Protein AF-A0A967GTP3-F1 (afdb_monomer_lite)

Radius of gyration: 17.24 Å; chains: 1; bounding box: 35×33×40 Å

Structure (mmCIF, N/CA/C/O backbone):
data_AF-A0A967GTP3-F1
#
_entry.id   AF-A0A967GTP3-F1
#
loop_
_atom_site.group_PDB
_atom_site.id
_atom_site.type_symbol
_atom_site.label_atom_id
_atom_site.label_alt_id
_atom_site.label_comp_id
_atom_site.label_asym_id
_atom_site.label_entity_id
_atom_site.label_seq_id
_atom_site.pdbx_PDB_ins_code
_atom_site.Cartn_x
_atom_site.Cartn_y
_atom_site.Cartn_z
_atom_site.occupancy
_atom_site.B_iso_or_equiv
_atom_site.auth_seq_id
_atom_site.auth_comp_id
_atom_site.auth_asym_id
_atom_site.auth_atom_id
_atom_site.pdbx_PDB_model_num
ATOM 1 N N . MET A 1 1 ? -2.632 1.147 -16.410 1.00 68.31 1 MET A N 1
ATOM 2 C CA . MET A 1 1 ? -2.180 0.275 -15.309 1.00 68.31 1 MET A CA 1
ATOM 3 C C . MET A 1 1 ? -2.310 -1.198 -15.700 1.00 68.31 1 MET A C 1
ATOM 5 O O . MET A 1 1 ? -1.281 -1.776 -15.991 1.00 68.31 1 MET A O 1
ATOM 9 N N . PHE A 1 2 ? -3.515 -1.773 -15.860 1.00 82.19 2 PHE A N 1
ATOM 10 C CA . PHE A 1 2 ? -3.682 -3.209 -16.185 1.00 82.19 2 PHE A CA 1
ATOM 11 C C . PHE A 1 2 ? -2.931 -3.694 -17.443 1.00 82.19 2 PHE A C 1
ATOM 13 O O . PHE A 1 2 ? -2.134 -4.624 -17.365 1.00 82.19 2 PHE A O 1
ATOM 20 N N . TRP A 1 3 ? -3.131 -3.042 -18.595 1.00 86.25 3 TRP A N 1
ATOM 21 C CA . TRP A 1 3 ? -2.474 -3.441 -19.852 1.00 86.25 3 TRP A CA 1
ATOM 22 C C . TRP A 1 3 ? -0.945 -3.387 -19.795 1.00 86.25 3 TRP A C 1
ATOM 24 O O . TRP A 1 3 ? -0.279 -4.242 -20.37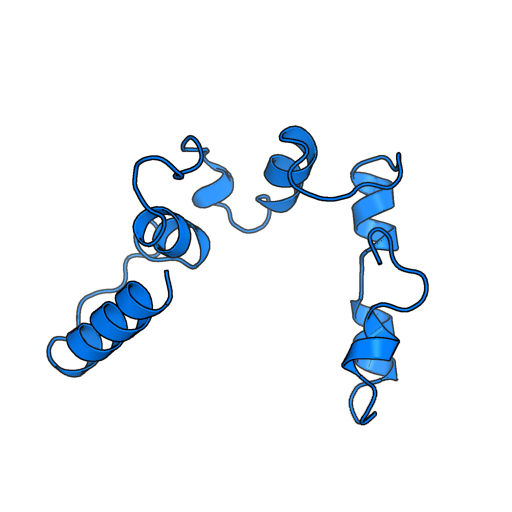6 1.00 86.25 3 TRP A O 1
ATOM 34 N N . GLU A 1 4 ? -0.388 -2.424 -19.060 1.00 84.12 4 GLU A N 1
ATOM 35 C CA . GLU A 1 4 ? 1.061 -2.302 -18.868 1.00 84.12 4 GLU A CA 1
ATOM 36 C C . GLU A 1 4 ? 1.608 -3.483 -18.056 1.00 84.12 4 GLU A C 1
ATOM 38 O O . GLU A 1 4 ? 2.649 -4.052 -18.391 1.00 84.12 4 GLU A O 1
ATOM 43 N N . THR A 1 5 ? 0.874 -3.901 -17.020 1.00 83.44 5 THR A N 1
ATOM 44 C CA . THR A 1 5 ? 1.213 -5.075 -16.210 1.00 83.44 5 THR A CA 1
ATOM 45 C C . THR A 1 5 ? 1.210 -6.345 -17.062 1.00 83.44 5 THR A C 1
ATOM 47 O O . THR A 1 5 ? 2.204 -7.069 -17.066 1.00 83.44 5 THR A O 1
ATOM 50 N N . VAL A 1 6 ? 0.148 -6.583 -17.844 1.00 89.75 6 VAL A N 1
ATOM 51 C CA . VAL A 1 6 ? 0.046 -7.749 -18.746 1.00 89.75 6 VAL A CA 1
ATOM 52 C C . VAL A 1 6 ? 1.169 -7.743 -19.786 1.00 89.75 6 VAL A C 1
ATOM 54 O O . VAL A 1 6 ? 1.827 -8.760 -19.999 1.00 89.75 6 VAL A O 1
ATOM 57 N N . THR A 1 7 ? 1.443 -6.588 -20.394 1.00 90.00 7 THR A N 1
ATOM 58 C CA . THR A 1 7 ? 2.526 -6.430 -21.377 1.00 90.00 7 THR A CA 1
ATOM 59 C C . THR A 1 7 ? 3.888 -6.745 -20.759 1.00 90.00 7 THR A C 1
ATOM 61 O O . THR A 1 7 ? 4.679 -7.489 -21.340 1.00 90.00 7 THR A O 1
ATOM 64 N N . THR A 1 8 ? 4.147 -6.237 -19.551 1.00 86.12 8 THR A N 1
ATOM 65 C CA . THR A 1 8 ? 5.386 -6.512 -18.812 1.00 86.12 8 THR A CA 1
ATOM 66 C C . THR A 1 8 ? 5.524 -8.001 -18.499 1.00 86.12 8 THR A C 1
ATOM 68 O O . THR A 1 8 ? 6.587 -8.571 -18.729 1.00 86.12 8 THR A O 1
ATOM 71 N N . MET A 1 9 ? 4.455 -8.650 -18.028 1.00 88.69 9 MET A N 1
ATOM 72 C CA . MET A 1 9 ? 4.453 -10.083 -17.712 1.00 88.69 9 MET A CA 1
ATOM 73 C C . MET A 1 9 ? 4.709 -10.952 -18.949 1.00 88.69 9 MET A C 1
ATOM 75 O O . MET A 1 9 ? 5.569 -11.829 -18.905 1.00 88.69 9 MET A O 1
ATOM 79 N N . ASN A 1 10 ? 4.035 -10.675 -20.069 1.00 94.69 10 ASN A N 1
ATOM 80 C CA . ASN A 1 10 ? 4.255 -11.400 -21.324 1.00 94.69 10 ASN A CA 1
ATOM 81 C C . ASN A 1 10 ? 5.699 -11.243 -21.815 1.00 94.69 10 ASN A C 1
ATOM 83 O O . ASN A 1 10 ? 6.338 -12.220 -22.198 1.00 94.69 10 ASN A O 1
ATOM 87 N N . ARG A 1 11 ? 6.262 -10.032 -21.721 1.00 91.56 11 ARG A N 1
ATOM 88 C CA . ARG A 1 11 ? 7.660 -9.794 -22.093 1.00 91.56 11 ARG A CA 1
ATOM 89 C C . ARG A 1 11 ? 8.639 -10.546 -21.194 1.00 91.56 11 ARG A C 1
ATOM 91 O O . ARG A 1 11 ? 9.633 -11.049 -21.701 1.00 91.56 11 ARG A O 1
ATOM 98 N N . LEU A 1 12 ? 8.369 -10.624 -19.889 1.00 90.62 12 LEU A N 1
ATOM 99 C CA . LEU A 1 12 ? 9.189 -11.381 -18.936 1.00 90.62 12 LEU A CA 1
ATOM 100 C C . LEU A 1 12 ? 9.149 -12.889 -19.193 1.00 90.62 12 LEU A C 1
ATOM 102 O O . LEU A 1 12 ? 10.159 -13.553 -18.975 1.00 90.62 12 LEU A O 1
ATOM 106 N N . ARG A 1 13 ? 8.013 -13.415 -19.670 1.00 93.62 13 ARG A N 1
ATOM 107 C CA . ARG A 1 13 ? 7.880 -14.818 -20.086 1.00 93.62 13 ARG A CA 1
ATOM 108 C C . ARG A 1 13 ? 8.823 -15.143 -21.241 1.00 93.62 13 ARG A C 1
ATOM 110 O O . ARG A 1 13 ? 9.516 -16.152 -21.192 1.00 93.62 13 ARG A O 1
ATOM 117 N N . ASP A 1 14 ? 8.834 -14.291 -22.263 1.00 96.75 14 ASP A N 1
ATOM 118 C CA . ASP A 1 14 ? 9.603 -14.541 -23.485 1.00 96.75 14 ASP A CA 1
ATOM 119 C C . ASP A 1 14 ? 11.081 -14.133 -23.335 1.00 96.75 14 ASP A C 1
ATOM 121 O O . ASP A 1 14 ? 11.959 -14.729 -23.950 1.00 96.75 14 ASP A O 1
ATOM 125 N N . ASN A 1 15 ? 11.367 -13.109 -22.523 1.00 94.12 15 ASN A N 1
ATOM 126 C CA . ASN A 1 15 ? 12.701 -12.553 -22.296 1.00 94.12 15 ASN A CA 1
ATOM 127 C C . ASN A 1 15 ? 12.926 -12.308 -20.792 1.00 94.12 15 ASN A C 1
ATOM 129 O O . ASN A 1 15 ? 12.711 -11.184 -20.309 1.00 94.12 15 ASN A O 1
ATOM 133 N N . PRO A 1 16 ? 13.359 -13.330 -20.031 1.00 88.00 16 PRO A N 1
ATOM 134 C CA . PRO A 1 16 ? 13.664 -13.160 -18.619 1.00 88.00 16 PRO A CA 1
ATOM 135 C C . PRO A 1 16 ? 14.778 -12.123 -18.435 1.00 88.00 16 PRO A C 1
ATOM 137 O O . PRO A 1 16 ? 15.733 -12.047 -19.207 1.00 88.00 16 PRO A O 1
ATOM 140 N N . ARG A 1 17 ? 14.659 -11.310 -17.386 1.00 85.69 17 ARG A N 1
ATOM 141 C CA . ARG A 1 17 ? 15.637 -10.275 -17.023 1.00 85.69 17 ARG A CA 1
ATOM 142 C 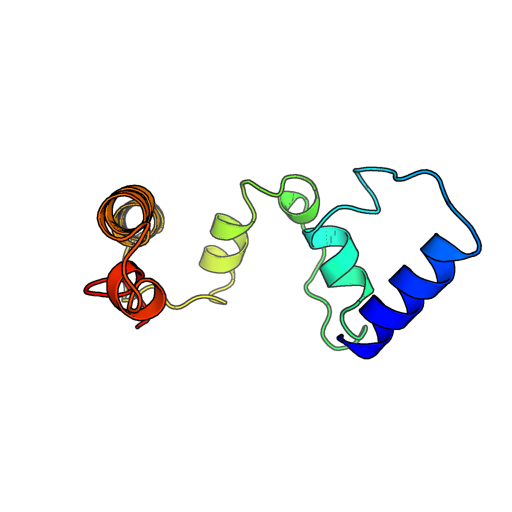C . ARG A 1 17 ? 15.966 -10.365 -15.546 1.00 85.69 17 ARG A C 1
ATOM 144 O O . ARG A 1 17 ? 15.133 -10.785 -14.745 1.00 85.69 17 ARG A O 1
ATOM 151 N N . PHE A 1 18 ? 17.154 -9.896 -15.183 1.00 84.31 18 PHE A N 1
ATOM 152 C CA . PHE A 1 18 ? 17.537 -9.784 -13.783 1.00 84.31 18 PHE A CA 1
ATOM 153 C C . PHE A 1 18 ? 16.606 -8.812 -13.045 1.00 84.31 18 PHE A C 1
ATOM 155 O O . PHE A 1 18 ? 16.330 -7.704 -13.525 1.00 84.31 18 PHE A O 1
ATOM 162 N N . TYR A 1 19 ? 16.118 -9.243 -11.884 1.00 80.56 19 TYR A N 1
ATOM 163 C CA . TYR A 1 19 ? 15.241 -8.452 -11.031 1.00 80.56 19 TYR A CA 1
ATOM 164 C C . TYR A 1 19 ? 16.083 -7.689 -10.015 1.00 80.56 19 TYR A C 1
ATOM 166 O O . TYR A 1 19 ? 16.728 -8.279 -9.153 1.00 80.56 19 TYR A O 1
ATOM 174 N N . HIS A 1 20 ? 16.086 -6.364 -10.126 1.00 81.25 20 HIS A N 1
ATOM 175 C CA . HIS A 1 20 ? 16.829 -5.505 -9.216 1.00 81.25 20 HIS A CA 1
ATOM 176 C C . HIS A 1 20 ? 15.855 -4.878 -8.219 1.00 81.25 20 HIS A C 1
ATOM 17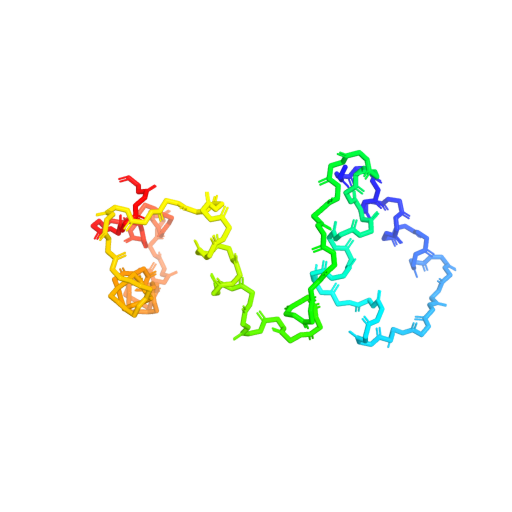8 O O . HIS A 1 20 ? 15.058 -4.021 -8.591 1.00 81.25 20 HIS A O 1
ATOM 184 N N . THR A 1 21 ? 15.922 -5.274 -6.947 1.00 79.38 21 THR A N 1
ATOM 185 C CA . THR A 1 21 ? 14.947 -4.896 -5.902 1.00 79.38 21 THR A CA 1
ATOM 186 C C . THR A 1 21 ? 14.770 -3.381 -5.737 1.00 79.38 21 THR A C 1
ATOM 188 O O . THR A 1 21 ? 13.713 -2.910 -5.325 1.00 79.38 21 THR A O 1
ATOM 191 N N . VAL A 1 22 ? 15.783 -2.590 -6.097 1.00 80.62 22 VAL A N 1
ATOM 192 C CA . VAL A 1 22 ? 15.698 -1.119 -6.083 1.00 80.62 22 VAL A CA 1
ATOM 193 C C . VAL A 1 22 ? 14.800 -0.581 -7.204 1.00 80.62 22 VAL A C 1
ATOM 195 O O . VAL A 1 22 ? 14.027 0.337 -6.969 1.00 80.62 22 VAL A O 1
ATOM 198 N N . THR A 1 23 ? 14.881 -1.129 -8.419 1.00 79.50 23 THR A N 1
ATOM 199 C CA . THR A 1 23 ? 14.185 -0.581 -9.602 1.00 79.50 23 THR A CA 1
ATOM 200 C C . THR A 1 23 ? 12.944 -1.376 -10.000 1.00 79.50 23 THR A C 1
ATOM 202 O O . THR A 1 23 ? 12.132 -0.888 -10.782 1.00 79.50 23 THR A O 1
ATOM 205 N N . ALA A 1 24 ? 12.793 -2.584 -9.463 1.00 80.50 24 ALA A N 1
ATOM 206 C CA . ALA A 1 24 ? 11.690 -3.491 -9.721 1.00 80.50 24 ALA A CA 1
ATOM 207 C C . ALA A 1 24 ? 11.247 -4.148 -8.402 1.00 80.50 24 ALA A C 1
ATOM 209 O O . ALA A 1 24 ? 11.518 -5.314 -8.134 1.00 80.50 24 ALA A O 1
ATOM 210 N N . ASN A 1 25 ? 10.571 -3.374 -7.555 1.00 82.94 25 ASN A N 1
ATOM 211 C CA . ASN A 1 25 ? 9.791 -3.877 -6.421 1.00 82.94 25 ASN A CA 1
ATOM 212 C C . ASN A 1 25 ? 8.310 -3.506 -6.607 1.00 82.94 25 ASN A C 1
ATOM 214 O O . ASN A 1 25 ? 7.942 -2.935 -7.635 1.00 82.94 25 ASN A O 1
ATOM 218 N N . CYS A 1 26 ? 7.446 -3.838 -5.647 1.00 78.56 26 CYS A N 1
ATOM 219 C CA . CYS A 1 26 ? 6.010 -3.579 -5.761 1.00 78.56 26 CYS A CA 1
ATOM 220 C C . CYS A 1 26 ? 5.669 -2.090 -5.960 1.00 78.56 26 CYS A C 1
ATOM 222 O O . CYS A 1 26 ? 4.815 -1.772 -6.786 1.00 78.56 26 CYS A O 1
ATOM 224 N N . THR A 1 27 ? 6.352 -1.167 -5.282 1.00 86.50 27 THR A N 1
ATOM 225 C CA . THR A 1 27 ? 6.006 0.262 -5.300 1.00 86.50 27 THR A CA 1
ATOM 226 C C . THR A 1 27 ? 6.718 1.018 -6.426 1.00 86.50 27 THR A C 1
ATOM 228 O O . THR A 1 27 ? 6.104 1.871 -7.069 1.00 86.50 27 THR A O 1
ATOM 231 N N . THR A 1 28 ? 7.964 0.666 -6.760 1.00 86.50 28 THR A N 1
ATOM 232 C CA . THR A 1 28 ? 8.669 1.234 -7.924 1.00 86.50 28 THR A CA 1
ATOM 233 C C . THR A 1 28 ? 8.070 0.754 -9.239 1.00 86.50 28 THR A C 1
ATOM 235 O O . THR A 1 28 ? 7.895 1.558 -10.156 1.00 86.50 28 THR A O 1
ATOM 238 N N . SER A 1 29 ? 7.646 -0.512 -9.318 1.00 85.50 29 SER A N 1
ATOM 239 C CA . SER A 1 29 ? 6.909 -1.015 -10.484 1.00 85.50 29 SER A CA 1
ATOM 240 C C . SER A 1 29 ? 5.557 -0.316 -10.625 1.00 85.50 29 SER A C 1
ATOM 242 O O . SER A 1 29 ? 5.215 0.106 -11.726 1.00 85.50 29 SER A O 1
ATOM 244 N N . LEU A 1 30 ? 4.817 -0.116 -9.526 1.00 83.44 30 LEU A N 1
ATOM 245 C CA . LEU A 1 30 ? 3.552 0.626 -9.544 1.00 83.44 30 LEU A CA 1
ATOM 246 C C . LEU A 1 30 ? 3.742 2.065 -10.047 1.00 83.44 30 LEU A C 1
ATOM 248 O O . LEU A 1 30 ? 2.966 2.538 -10.880 1.00 83.44 30 LEU A O 1
ATOM 252 N N . LEU A 1 31 ? 4.793 2.753 -9.590 1.00 84.69 31 LEU A N 1
ATOM 253 C CA . LEU A 1 31 ? 5.109 4.107 -10.043 1.00 84.69 31 LEU A CA 1
ATOM 254 C C . LEU A 1 31 ? 5.412 4.141 -11.549 1.00 84.69 31 LEU A C 1
ATOM 256 O O . LEU A 1 31 ? 4.888 4.994 -12.262 1.00 84.69 31 LEU A O 1
ATOM 260 N N . LEU A 1 32 ? 6.212 3.196 -12.049 1.00 82.94 32 LEU A N 1
ATOM 261 C CA . LEU A 1 32 ? 6.545 3.098 -13.474 1.00 82.94 32 LEU A CA 1
ATOM 262 C C . LEU A 1 32 ? 5.314 2.779 -14.336 1.00 82.94 32 LEU A C 1
ATOM 264 O O . LEU A 1 32 ? 5.170 3.349 -15.417 1.00 82.94 32 LEU A O 1
ATOM 268 N N . GLN A 1 33 ? 4.401 1.947 -13.833 1.00 84.62 33 GLN A N 1
ATOM 269 C CA . GLN A 1 33 ? 3.150 1.571 -14.505 1.00 84.62 33 GLN A CA 1
ATOM 270 C C . GLN A 1 33 ? 2.041 2.635 -14.393 1.00 84.62 33 GLN A C 1
ATOM 272 O O . GLN A 1 33 ? 0.990 2.523 -15.039 1.00 84.62 33 GLN A O 1
ATOM 277 N N . THR A 1 34 ? 2.256 3.672 -13.580 1.00 83.88 34 THR A N 1
ATOM 278 C CA . THR A 1 34 ? 1.372 4.837 -13.484 1.00 83.88 34 THR A CA 1
ATOM 279 C C . THR A 1 34 ? 1.720 5.840 -14.595 1.00 83.88 34 THR A C 1
ATOM 281 O O . THR A 1 34 ? 2.907 6.121 -14.795 1.00 83.88 34 THR A O 1
ATOM 284 N N . PRO A 1 35 ? 0.727 6.393 -15.324 1.00 85.50 35 PRO A N 1
ATOM 285 C CA . PRO A 1 35 ? 0.945 7.448 -16.319 1.00 85.50 35 PRO A CA 1
ATOM 286 C C . PRO A 1 35 ? 1.739 8.628 -15.754 1.00 85.50 35 PRO A C 1
ATOM 288 O O . PRO A 1 35 ? 1.546 8.993 -14.596 1.00 85.50 35 PRO A O 1
ATOM 291 N N . ALA A 1 36 ? 2.636 9.218 -16.550 1.00 84.00 36 ALA A N 1
ATOM 292 C CA . ALA A 1 36 ? 3.595 10.219 -16.073 1.00 84.00 36 ALA A CA 1
ATOM 293 C C . ALA A 1 36 ? 2.932 11.452 -15.429 1.00 84.00 36 ALA A C 1
ATOM 295 O O . ALA A 1 36 ? 3.440 11.959 -14.433 1.00 84.00 36 ALA A O 1
ATOM 296 N N . ASP A 1 37 ? 1.776 11.872 -15.944 1.00 86.56 37 ASP A N 1
ATOM 297 C CA . ASP A 1 37 ? 0.933 12.957 -15.424 1.00 86.56 37 ASP A CA 1
ATOM 298 C C . ASP A 1 37 ? 0.293 12.639 -14.060 1.00 86.56 37 ASP A C 1
ATOM 300 O O . ASP A 1 37 ? -0.128 13.544 -13.346 1.00 86.56 37 ASP A O 1
ATOM 304 N N . ARG A 1 38 ? 0.244 11.357 -13.679 1.00 81.94 38 ARG A N 1
ATOM 305 C CA . ARG A 1 38 ? -0.360 10.862 -12.430 1.00 81.94 38 ARG A CA 1
ATOM 306 C C . ARG A 1 38 ? 0.651 10.258 -11.462 1.00 81.94 38 ARG A C 1
ATOM 308 O O . ARG A 1 38 ? 0.265 9.758 -10.406 1.00 81.94 38 ARG A O 1
ATOM 315 N N . ARG A 1 39 ? 1.941 10.254 -11.807 1.00 83.12 39 ARG A N 1
ATOM 316 C CA . ARG A 1 39 ? 2.984 9.699 -10.940 1.00 83.12 39 ARG A CA 1
ATOM 317 C C . ARG A 1 39 ? 3.132 10.556 -9.691 1.00 83.12 39 ARG A C 1
ATOM 319 O O . ARG A 1 39 ? 3.313 11.770 -9.760 1.00 83.12 39 ARG A O 1
ATOM 326 N N . ALA A 1 40 ? 3.108 9.902 -8.536 1.00 81.62 40 ALA A N 1
ATOM 327 C CA . ALA A 1 40 ? 3.446 10.548 -7.280 1.00 81.62 40 ALA A CA 1
ATOM 328 C C . ALA A 1 40 ? 4.901 11.051 -7.311 1.00 81.62 40 ALA A C 1
ATOM 330 O O . ALA A 1 40 ? 5.773 10.434 -7.925 1.00 81.62 40 ALA A O 1
ATOM 331 N N . LYS A 1 41 ? 5.184 12.152 -6.605 1.00 84.19 41 LYS A N 1
ATOM 332 C CA . LYS A 1 41 ? 6.567 12.611 -6.411 1.00 84.19 41 LYS A CA 1
ATOM 333 C C . LYS A 1 41 ? 7.383 11.507 -5.738 1.00 84.19 41 LYS A C 1
ATOM 335 O O . LYS A 1 41 ? 6.937 10.972 -4.713 1.00 84.19 41 LYS A O 1
ATOM 340 N N . LEU A 1 42 ? 8.554 11.221 -6.313 1.00 81.38 42 LEU A N 1
ATOM 341 C CA . LEU A 1 42 ? 9.535 10.279 -5.778 1.00 81.38 42 LEU A CA 1
ATOM 342 C C . LEU A 1 42 ? 9.838 10.604 -4.311 1.00 81.38 42 LEU A C 1
ATOM 344 O O . LEU A 1 42 ? 10.024 11.761 -3.943 1.00 81.38 42 LEU A O 1
ATOM 348 N N . ASP A 1 43 ? 9.858 9.564 -3.488 1.00 88.50 43 ASP A N 1
ATOM 349 C CA . ASP A 1 43 ? 10.150 9.607 -2.057 1.00 88.50 43 ASP A CA 1
ATOM 350 C C . ASP A 1 43 ? 10.940 8.337 -1.719 1.00 88.50 43 ASP A C 1
ATOM 352 O O . ASP A 1 43 ? 10.702 7.279 -2.306 1.00 88.50 43 ASP A O 1
ATOM 356 N N . TYR A 1 44 ? 11.895 8.419 -0.795 1.00 88.31 44 TYR A N 1
ATOM 357 C CA . TYR A 1 44 ? 12.731 7.273 -0.424 1.00 88.31 44 TYR A CA 1
ATOM 358 C C . TYR A 1 44 ? 11.902 6.095 0.124 1.00 88.31 44 TYR A C 1
ATOM 360 O O . TYR A 1 44 ? 12.331 4.943 0.053 1.00 88.31 44 TYR A O 1
ATOM 368 N N . ARG A 1 45 ? 10.683 6.357 0.613 1.00 89.31 45 ARG A N 1
ATOM 369 C CA . ARG A 1 45 ? 9.730 5.344 1.090 1.00 89.31 45 ARG A CA 1
ATOM 370 C C . ARG A 1 45 ? 9.142 4.469 -0.026 1.00 89.31 45 ARG A C 1
ATOM 372 O O . ARG A 1 45 ? 8.590 3.419 0.271 1.00 89.31 45 ARG A O 1
ATOM 379 N N . PHE A 1 46 ? 9.345 4.819 -1.302 1.00 85.00 46 PHE A N 1
ATOM 380 C CA . PHE A 1 46 ? 9.139 3.897 -2.434 1.00 85.00 46 PHE A CA 1
ATOM 381 C C . PHE A 1 46 ? 10.265 2.852 -2.569 1.00 85.00 46 PHE A C 1
ATOM 383 O O . PHE A 1 46 ? 10.136 1.869 -3.287 1.00 85.00 46 PHE A O 1
ATOM 390 N N . LEU A 1 47 ? 11.407 3.036 -1.910 1.00 85.06 47 LEU A N 1
ATOM 391 C CA . LEU A 1 47 ? 12.434 1.992 -1.819 1.00 85.06 47 LEU A CA 1
ATOM 392 C C . LEU A 1 47 ? 12.259 1.176 -0.535 1.00 85.06 47 LEU A C 1
ATOM 394 O O . LEU A 1 47 ? 12.456 -0.038 -0.534 1.00 85.06 47 LEU A O 1
ATOM 398 N N . LEU A 1 48 ? 11.843 1.838 0.548 1.00 84.25 48 LEU A N 1
ATOM 399 C CA . LEU A 1 48 ? 11.566 1.234 1.849 1.00 84.25 48 LEU A CA 1
ATOM 400 C C . LEU A 1 48 ? 10.064 0.988 2.027 1.00 84.25 48 LEU A C 1
ATOM 402 O O . LEU A 1 48 ? 9.394 1.715 2.755 1.00 84.25 48 LEU A O 1
ATOM 406 N N . ASN A 1 49 ? 9.549 -0.054 1.372 1.00 76.12 49 ASN A N 1
ATOM 407 C CA . ASN A 1 49 ? 8.106 -0.314 1.267 1.00 76.12 49 ASN A CA 1
ATOM 408 C C . ASN A 1 49 ? 7.363 -0.367 2.614 1.00 76.12 49 ASN A C 1
ATOM 410 O O . ASN A 1 49 ? 6.217 0.058 2.673 1.00 76.12 49 ASN A O 1
ATOM 414 N N . GLY A 1 50 ? 8.011 -0.824 3.693 1.00 83.00 50 GLY A N 1
ATOM 415 C CA . GLY A 1 50 ? 7.439 -0.849 5.052 1.00 83.00 50 GLY A CA 1
ATOM 416 C C . GLY A 1 50 ? 7.380 0.515 5.753 1.00 83.00 50 GLY A C 1
ATOM 417 O O . GLY A 1 50 ? 7.400 0.574 6.976 1.00 83.00 50 GLY A O 1
ATOM 418 N N . ARG A 1 51 ? 7.464 1.611 4.995 1.00 88.31 51 ARG A N 1
ATOM 419 C CA . ARG A 1 51 ? 7.188 2.976 5.460 1.00 88.31 51 ARG A CA 1
ATOM 420 C C . ARG A 1 51 ? 6.279 3.731 4.493 1.00 88.31 51 ARG A C 1
ATOM 422 O O . ARG A 1 51 ? 6.136 4.945 4.621 1.00 88.31 51 ARG A O 1
ATOM 429 N N . LEU A 1 52 ? 5.720 3.069 3.482 1.00 89.38 52 LEU A N 1
ATOM 430 C CA . LEU A 1 52 ? 4.893 3.75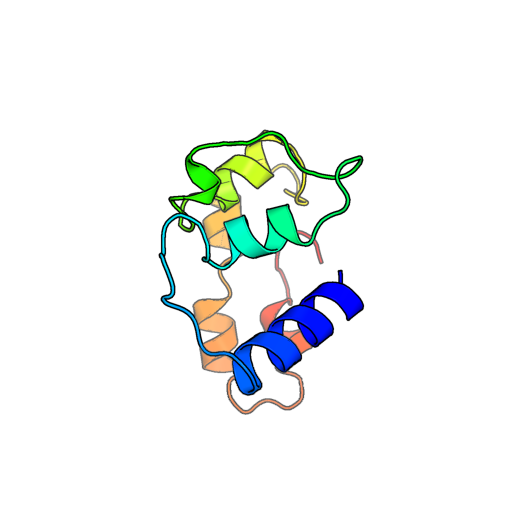0 2.492 1.00 89.38 52 LEU A CA 1
ATOM 431 C C . LEU A 1 52 ? 3.585 4.252 3.119 1.00 89.38 52 LEU A C 1
ATOM 433 O O . LEU A 1 52 ? 3.095 5.317 2.761 1.00 89.38 52 LEU A O 1
ATOM 437 N N . GLU A 1 53 ? 3.060 3.535 4.102 1.00 90.69 53 GLU A N 1
ATOM 438 C CA . GLU A 1 53 ? 1.875 3.895 4.869 1.00 90.69 53 GLU A CA 1
ATOM 439 C C . GLU A 1 53 ? 1.990 5.279 5.534 1.00 90.69 53 GLU A C 1
ATOM 441 O O . GLU A 1 53 ? 1.037 6.057 5.481 1.00 90.69 53 GLU A O 1
ATOM 446 N N . SER A 1 54 ? 3.167 5.651 6.060 1.00 93.19 54 SER A N 1
ATOM 447 C CA . SER A 1 54 ? 3.376 6.975 6.664 1.00 93.19 54 SER A CA 1
ATOM 448 C C . SER A 1 54 ? 3.383 8.077 5.611 1.00 93.19 54 SER A C 1
ATOM 450 O O . SER A 1 54 ? 2.827 9.150 5.831 1.00 93.19 54 SER A O 1
ATOM 452 N N . LEU A 1 55 ? 3.927 7.794 4.421 1.00 92.62 55 LEU A N 1
ATOM 453 C CA . LEU A 1 55 ? 3.866 8.713 3.285 1.00 92.62 55 LEU A CA 1
ATOM 454 C C . LEU A 1 55 ? 2.421 8.951 2.834 1.00 92.62 55 LEU A C 1
ATOM 456 O O . LEU A 1 55 ? 2.048 10.082 2.524 1.00 92.62 55 LEU A O 1
ATOM 460 N N . LEU A 1 56 ? 1.618 7.888 2.761 1.00 91.88 56 LEU A N 1
ATOM 461 C CA . LEU A 1 56 ? 0.218 7.976 2.347 1.00 91.88 56 LEU A CA 1
ATOM 462 C C . LEU A 1 56 ? -0.621 8.760 3.360 1.00 91.88 56 LEU A C 1
ATOM 464 O O . LEU A 1 56 ? -1.454 9.569 2.946 1.00 91.88 56 LEU A O 1
ATOM 468 N N . TYR A 1 57 ? -0.355 8.575 4.655 1.00 94.19 57 TYR A N 1
ATOM 469 C CA . TYR A 1 57 ? -0.957 9.361 5.729 1.00 94.19 57 TYR A CA 1
ATOM 470 C C . TYR A 1 57 ? -0.574 10.847 5.628 1.00 94.19 57 TYR A C 1
ATOM 472 O O . TYR A 1 57 ? -1.450 11.708 5.553 1.00 94.19 57 TYR A O 1
ATOM 480 N N . GLU A 1 58 ? 0.723 11.165 5.527 1.00 93.94 58 GLU A N 1
ATOM 481 C CA . GLU A 1 58 ? 1.223 12.546 5.390 1.00 93.94 58 GLU A CA 1
ATOM 482 C C . GLU A 1 58 ? 0.628 13.265 4.174 1.00 93.94 58 GLU A C 1
ATOM 484 O O . GLU A 1 58 ? 0.279 14.445 4.239 1.00 93.94 58 GLU A O 1
ATOM 489 N N . ARG A 1 59 ? 0.495 12.547 3.054 1.00 92.25 59 ARG A N 1
ATOM 490 C CA . ARG A 1 59 ? -0.064 13.081 1.807 1.00 92.25 59 ARG A CA 1
ATOM 491 C C . ARG A 1 59 ? -1.595 13.066 1.770 1.00 92.25 59 ARG A C 1
ATOM 493 O O . ARG A 1 59 ? -2.150 13.479 0.755 1.00 92.25 59 ARG A O 1
ATOM 500 N N . ARG A 1 60 ? -2.268 12.618 2.839 1.00 91.62 60 ARG A N 1
ATOM 501 C CA . ARG A 1 60 ? -3.738 12.518 2.945 1.00 91.62 60 ARG A CA 1
ATOM 502 C C . ARG A 1 60 ? -4.367 11.738 1.784 1.00 91.62 60 ARG A C 1
ATOM 504 O O . ARG A 1 60 ? -5.410 12.113 1.259 1.00 91.62 60 ARG A O 1
ATOM 511 N N . VAL A 1 61 ? -3.686 10.677 1.349 1.00 90.44 61 VAL A N 1
ATOM 512 C CA . VAL A 1 61 ? -4.135 9.808 0.246 1.00 90.44 61 VAL A CA 1
ATOM 513 C C . VAL A 1 61 ? -5.109 8.738 0.744 1.00 90.44 61 VAL A C 1
ATOM 515 O O . VAL A 1 61 ? -5.919 8.236 -0.030 1.00 90.44 61 VAL A O 1
ATOM 518 N N . ILE A 1 62 ? -5.027 8.391 2.028 1.00 91.50 62 ILE A N 1
ATOM 519 C CA . ILE A 1 62 ? -5.882 7.404 2.693 1.00 91.50 62 ILE A CA 1
ATOM 520 C C . ILE A 1 62 ? -6.854 8.097 3.649 1.00 91.50 62 ILE A C 1
ATOM 522 O O . ILE A 1 62 ? -6.553 9.169 4.175 1.00 91.50 62 ILE A O 1
ATOM 526 N N . VAL A 1 63 ? -8.011 7.473 3.870 1.00 93.38 63 VAL A N 1
ATOM 527 C CA . VAL A 1 63 ? -8.977 7.904 4.888 1.00 93.38 63 VAL A CA 1
ATOM 528 C C . VAL A 1 63 ? -8.384 7.632 6.270 1.00 93.38 63 VAL A C 1
ATOM 530 O O . VAL A 1 63 ? -7.783 6.581 6.485 1.00 93.38 63 VAL A O 1
ATOM 533 N N . THR A 1 64 ? -8.505 8.596 7.183 1.00 93.94 64 THR A N 1
ATOM 534 C CA . THR A 1 64 ? -7.891 8.516 8.517 1.00 93.94 64 THR A CA 1
ATOM 535 C C . THR A 1 64 ? -8.892 8.612 9.661 1.00 93.94 64 THR A C 1
ATOM 537 O O . THR A 1 64 ? -8.494 8.424 10.802 1.00 93.94 64 THR A O 1
ATOM 540 N N . ASP A 1 65 ? -10.151 8.971 9.388 1.00 92.56 65 ASP A N 1
ATOM 541 C CA . ASP A 1 65 ? -11.207 9.195 10.392 1.00 92.56 65 ASP A CA 1
ATOM 542 C C . ASP A 1 65 ? -10.792 10.110 11.562 1.00 92.56 65 ASP A C 1
ATOM 544 O O . ASP A 1 65 ? -11.298 10.018 12.676 1.00 92.56 65 ASP A O 1
ATOM 548 N N . GLY A 1 66 ? -9.851 11.027 11.303 1.00 93.50 66 GLY A N 1
ATOM 549 C CA . GLY A 1 66 ? -9.308 11.948 12.307 1.00 93.50 66 GLY A CA 1
ATOM 550 C C . GLY A 1 66 ? -8.330 11.316 13.306 1.00 93.50 66 GLY A C 1
ATOM 551 O O . GLY A 1 66 ? -7.822 12.030 14.170 1.00 93.50 66 GLY A O 1
ATOM 552 N N . LEU A 1 67 ? -8.032 10.022 13.176 1.00 95.75 67 LEU A N 1
ATOM 553 C CA . LEU A 1 67 ? -7.071 9.310 14.013 1.00 95.75 67 LEU A CA 1
ATOM 554 C C . LEU A 1 67 ? -5.643 9.807 13.784 1.00 95.75 67 LEU A C 1
ATOM 556 O O . LEU A 1 67 ? -5.284 10.240 12.685 1.00 95.75 67 LEU A O 1
ATOM 560 N N . SER A 1 68 ? -4.811 9.685 14.822 1.00 96.50 68 SER A N 1
ATOM 561 C CA . SER A 1 68 ? -3.362 9.804 14.674 1.00 96.50 68 SER A CA 1
ATOM 562 C C . SER A 1 68 ? -2.822 8.660 13.806 1.00 96.50 68 SER A C 1
ATOM 564 O O . SER A 1 68 ? -3.463 7.620 13.664 1.00 96.50 68 SER A O 1
ATOM 566 N N . PHE A 1 69 ? -1.624 8.811 13.235 1.00 95.88 69 PHE A N 1
ATOM 567 C CA . PHE A 1 69 ? -1.024 7.741 12.427 1.00 95.88 69 PHE A CA 1
ATOM 568 C C . PHE A 1 69 ? -0.842 6.437 13.224 1.00 95.88 69 PHE A C 1
ATOM 570 O O . PHE A 1 69 ? -1.077 5.354 12.694 1.00 95.88 69 PHE A O 1
ATOM 577 N N . GLU A 1 70 ? -0.455 6.533 14.498 1.00 96.00 70 GLU A N 1
ATOM 578 C CA . GLU A 1 70 ? -0.256 5.369 15.366 1.00 96.00 70 GLU A CA 1
ATOM 579 C C . GLU A 1 70 ? -1.581 4.676 15.707 1.00 96.00 70 GLU A C 1
ATOM 581 O O . GLU A 1 70 ? -1.682 3.451 15.594 1.00 96.00 70 GLU A O 1
ATOM 586 N N .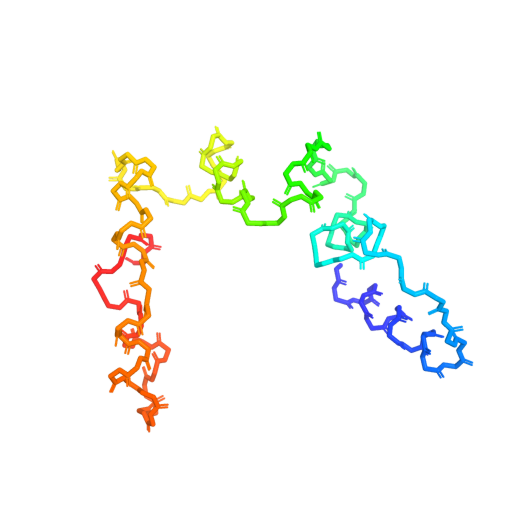 ASP A 1 71 ? -2.615 5.453 16.042 1.00 96.50 71 ASP A N 1
ATOM 587 C CA . ASP A 1 71 ? -3.950 4.909 16.304 1.00 96.50 71 ASP A CA 1
ATOM 588 C C . ASP A 1 71 ? -4.540 4.275 15.042 1.00 96.50 71 ASP A C 1
ATOM 590 O O . ASP A 1 71 ? -5.052 3.159 15.101 1.00 96.50 71 ASP A O 1
ATOM 594 N N . LEU A 1 72 ? -4.372 4.921 13.882 1.00 95.88 72 LEU A N 1
ATOM 595 C CA . LEU A 1 72 ? -4.813 4.389 12.595 1.00 95.88 72 LEU A CA 1
ATOM 596 C C . LEU A 1 72 ? -4.149 3.045 12.280 1.00 95.88 72 LEU A C 1
ATOM 598 O O . LEU A 1 72 ? -4.834 2.120 11.859 1.00 95.88 72 LEU A O 1
ATOM 602 N N . LEU A 1 73 ? -2.837 2.896 12.498 1.00 94.06 73 LEU A N 1
ATOM 603 C CA . LEU A 1 73 ? -2.153 1.615 12.279 1.00 94.06 73 LEU A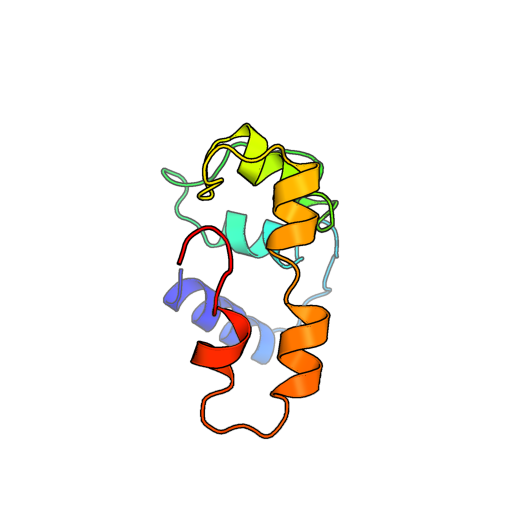 CA 1
ATOM 604 C C . LEU A 1 73 ? -2.679 0.509 13.197 1.00 94.06 73 LEU A C 1
ATOM 606 O O . LEU A 1 73 ? -2.852 -0.631 12.757 1.00 94.06 73 LEU A O 1
ATOM 610 N N . ARG A 1 74 ? -2.937 0.835 14.467 1.00 94.88 74 ARG A N 1
ATOM 611 C CA . ARG A 1 74 ? -3.488 -0.116 15.437 1.00 94.88 74 ARG A CA 1
ATOM 612 C C . ARG A 1 74 ? -4.904 -0.537 15.044 1.00 94.88 74 ARG A C 1
ATOM 614 O O . ARG A 1 74 ? -5.201 -1.731 15.016 1.00 94.88 74 ARG A O 1
ATOM 621 N N . GLU A 1 75 ? -5.758 0.425 14.713 1.00 94.69 75 GLU A N 1
ATOM 622 C CA . GLU A 1 75 ? -7.169 0.197 14.397 1.00 94.69 75 GLU A CA 1
ATOM 623 C C . GLU A 1 75 ? -7.392 -0.389 13.003 1.00 94.69 75 GLU A C 1
ATOM 625 O O . GLU A 1 75 ? -8.330 -1.156 12.818 1.00 94.69 75 GLU A O 1
ATOM 630 N N . ALA A 1 76 ? -6.515 -0.129 12.035 1.00 94.31 76 ALA A N 1
ATOM 631 C CA . ALA A 1 76 ? -6.592 -0.721 10.699 1.00 94.31 76 ALA A CA 1
ATOM 632 C C . ALA A 1 76 ? -5.975 -2.132 10.612 1.00 94.31 76 ALA A C 1
ATOM 634 O O . ALA A 1 76 ? -6.066 -2.782 9.569 1.00 94.31 76 ALA A O 1
ATOM 635 N N . SER A 1 77 ? -5.340 -2.636 11.677 1.00 94.56 77 SER A N 1
ATOM 636 C CA . SER A 1 77 ? -4.707 -3.960 11.677 1.00 94.56 77 SER A CA 1
ATOM 637 C C . SER A 1 77 ? -5.734 -5.087 11.538 1.00 94.56 77 SER A C 1
ATOM 639 O O . SER A 1 77 ? -6.523 -5.345 12.445 1.00 94.56 77 SER A O 1
ATOM 641 N N . ILE A 1 78 ? -5.675 -5.827 10.429 1.00 95.88 78 ILE A N 1
ATOM 642 C CA . ILE A 1 78 ? -6.599 -6.941 10.158 1.00 95.88 78 ILE A CA 1
ATOM 643 C C . ILE A 1 78 ? -6.090 -8.302 10.637 1.00 95.88 78 ILE A C 1
ATOM 645 O O . ILE A 1 78 ? -6.792 -9.293 10.481 1.00 95.88 78 ILE A O 1
ATOM 649 N N . ASN A 1 79 ? -4.880 -8.393 11.192 1.00 95.88 79 ASN A N 1
ATOM 650 C CA . ASN A 1 79 ? -4.206 -9.676 11.424 1.00 95.88 79 ASN A CA 1
ATOM 651 C C . ASN A 1 79 ? -5.035 -10.665 12.260 1.00 95.88 79 ASN A C 1
ATOM 653 O O . ASN A 1 79 ? -5.088 -11.851 11.941 1.00 95.88 79 ASN A O 1
ATOM 657 N N . GLU A 1 80 ? -5.673 -10.195 13.330 1.00 96.44 80 GLU A N 1
ATOM 658 C CA . GLU A 1 80 ? -6.518 -11.041 14.182 1.00 96.44 80 GLU A CA 1
ATOM 659 C C . GLU A 1 80 ? -7.842 -11.397 13.510 1.00 96.44 80 GLU A C 1
ATOM 661 O O . GLU A 1 80 ? -8.218 -12.567 13.507 1.00 96.44 80 GLU A O 1
ATOM 666 N N . ALA A 1 81 ? -8.496 -10.425 12.868 1.00 96.31 81 ALA A N 1
ATOM 667 C CA . ALA A 1 81 ? -9.738 -10.653 12.132 1.00 96.31 81 ALA A CA 1
ATOM 668 C C . ALA A 1 81 ? -9.535 -11.651 10.978 1.00 96.31 81 ALA A C 1
ATOM 670 O O . ALA A 1 81 ? -10.324 -12.574 10.809 1.00 96.31 81 ALA A O 1
ATOM 671 N N . ALA A 1 82 ? -8.433 -11.524 10.236 1.00 97.44 82 ALA A N 1
ATOM 672 C CA . ALA A 1 82 ? -8.077 -12.420 9.142 1.00 97.44 82 ALA A CA 1
ATOM 673 C C . ALA A 1 82 ? -7.771 -13.843 9.631 1.00 97.44 82 ALA A C 1
ATOM 675 O O . ALA A 1 82 ? -8.144 -14.807 8.970 1.00 97.44 82 ALA A O 1
ATOM 676 N N . ARG A 1 83 ? -7.122 -13.992 10.795 1.00 97.94 83 ARG A N 1
ATOM 677 C CA . ARG A 1 83 ? -6.921 -15.313 11.414 1.00 97.94 83 ARG A CA 1
ATOM 678 C C . ARG A 1 83 ? -8.240 -15.938 11.858 1.00 97.94 83 ARG A C 1
ATOM 680 O O . ARG A 1 83 ? -8.433 -17.128 11.649 1.00 97.94 83 ARG A O 1
ATOM 687 N N . ALA A 1 84 ? -9.134 -15.151 12.453 1.00 97.44 84 ALA A N 1
ATOM 688 C CA . ALA A 1 84 ? -10.431 -15.634 12.918 1.00 97.44 84 ALA A CA 1
ATOM 689 C C . ALA A 1 84 ? -11.369 -16.027 11.763 1.00 97.44 84 ALA A C 1
ATOM 691 O O . ALA A 1 84 ? -12.126 -16.982 11.894 1.00 97.44 84 ALA A O 1
ATOM 692 N N . ALA A 1 85 ? -11.304 -15.312 10.637 1.00 97.69 85 ALA A N 1
ATOM 693 C CA . ALA A 1 85 ? -12.176 -15.515 9.482 1.00 97.69 85 ALA A CA 1
ATOM 694 C C . ALA A 1 85 ? -11.564 -16.403 8.379 1.00 97.69 85 ALA A C 1
ATOM 696 O O . ALA A 1 85 ? -12.112 -16.434 7.286 1.00 97.69 85 ALA A O 1
ATOM 697 N N . HIS A 1 86 ? -10.435 -17.085 8.618 1.00 96.94 86 HIS A N 1
ATOM 698 C CA . HIS A 1 86 ? -9.600 -17.702 7.570 1.00 96.94 86 HIS A CA 1
ATOM 699 C C . HIS A 1 86 ? -10.366 -18.539 6.529 1.00 96.94 86 HIS A C 1
ATOM 701 O O . HIS A 1 86 ? -10.114 -18.389 5.335 1.00 96.94 86 HIS A O 1
ATOM 707 N N . ASP A 1 87 ? -11.312 -19.362 6.987 1.00 97.50 87 ASP A N 1
ATOM 708 C CA . ASP A 1 87 ? -12.123 -20.259 6.150 1.00 97.50 87 ASP A CA 1
ATOM 709 C C . ASP A 1 87 ? -13.562 -19.747 5.930 1.00 97.50 87 ASP A C 1
ATOM 711 O O . ASP A 1 87 ? -14.414 -20.462 5.401 1.00 97.50 87 ASP A O 1
ATOM 715 N N . ASP A 1 88 ? -13.861 -18.520 6.362 1.00 97.25 88 ASP A N 1
ATOM 716 C CA . ASP A 1 88 ? -15.186 -17.911 6.256 1.00 97.25 88 ASP A CA 1
ATOM 717 C C . ASP A 1 88 ? -15.441 -17.458 4.801 1.00 97.25 88 ASP A C 1
ATOM 719 O O . ASP A 1 88 ? -14.659 -16.668 4.261 1.00 97.25 88 ASP A O 1
ATOM 723 N N . PRO A 1 89 ? -16.533 -17.897 4.143 1.00 97.44 89 PRO A N 1
ATOM 724 C CA . PRO A 1 89 ? -16.916 -17.391 2.822 1.00 97.44 89 PRO A CA 1
ATOM 725 C C . PRO A 1 89 ? -17.070 -15.862 2.777 1.00 97.44 89 PRO A C 1
ATOM 727 O O . PRO A 1 89 ? -16.823 -15.247 1.740 1.00 97.44 89 PRO A O 1
ATOM 730 N N . GLU A 1 90 ? -17.406 -15.242 3.911 1.00 97.31 90 GLU A N 1
ATOM 731 C CA . GLU A 1 90 ? -17.535 -13.796 4.081 1.00 97.31 90 GLU A CA 1
ATOM 732 C C . GLU A 1 90 ? -16.230 -13.123 4.543 1.00 97.31 90 GLU A C 1
ATOM 734 O O . GLU A 1 90 ? -16.259 -11.966 4.964 1.00 97.31 90 GLU A O 1
ATOM 739 N N . PHE A 1 91 ? -15.066 -13.788 4.437 1.00 97.19 91 PHE A N 1
ATOM 740 C CA . PHE A 1 91 ? -13.746 -13.281 4.859 1.00 97.19 91 PHE A CA 1
ATOM 741 C C . PHE A 1 91 ? -13.541 -11.796 4.544 1.00 97.19 91 PHE A C 1
ATOM 743 O O . PHE A 1 91 ? -13.134 -11.011 5.398 1.00 97.19 91 PHE A O 1
ATOM 750 N N . SER A 1 92 ? -13.869 -11.404 3.310 1.00 95.69 92 SER A N 1
ATOM 751 C CA . SER A 1 92 ? -13.764 -10.032 2.813 1.00 95.69 92 SER A CA 1
ATOM 752 C C . SER A 1 92 ? -14.544 -9.041 3.693 1.00 95.69 92 SER A C 1
ATOM 754 O O . SER A 1 92 ? -14.000 -8.019 4.115 1.00 95.69 92 SER A O 1
ATOM 756 N N . THR A 1 93 ? -15.803 -9.335 4.000 1.00 96.62 93 THR A N 1
ATOM 757 C CA . THR A 1 93 ? -16.646 -8.499 4.860 1.00 96.62 93 THR A CA 1
ATOM 758 C C . THR A 1 93 ? -16.078 -8.470 6.281 1.00 96.62 93 THR A C 1
ATOM 760 O O . THR A 1 93 ? -15.819 -7.398 6.829 1.00 96.62 93 THR A O 1
ATOM 763 N N . ARG A 1 94 ? -15.740 -9.645 6.824 1.00 96.75 94 ARG A N 1
ATOM 764 C CA . ARG A 1 94 ? -15.290 -9.840 8.212 1.00 96.75 94 ARG A CA 1
ATOM 765 C C . ARG A 1 94 ? -14.009 -9.082 8.557 1.00 96.75 94 ARG A C 1
ATOM 767 O O . ARG A 1 94 ? -13.898 -8.530 9.647 1.00 96.75 94 ARG A O 1
ATOM 774 N N . ILE A 1 95 ? -13.041 -8.999 7.640 1.00 96.62 95 ILE A N 1
ATOM 775 C CA . ILE A 1 95 ? -11.786 -8.267 7.901 1.00 96.62 95 ILE A CA 1
ATOM 776 C C . ILE A 1 95 ? -11.947 -6.737 7.901 1.00 96.62 95 ILE A C 1
ATOM 778 O O . ILE A 1 95 ? -11.032 -6.043 8.341 1.00 96.62 95 ILE A O 1
ATOM 782 N N . ARG A 1 96 ? -13.074 -6.209 7.402 1.00 95.31 96 ARG A N 1
ATOM 783 C CA . ARG A 1 96 ? -13.360 -4.764 7.312 1.00 95.31 96 ARG A CA 1
ATOM 784 C C . ARG A 1 96 ? -14.319 -4.263 8.390 1.00 95.31 96 ARG A C 1
ATOM 786 O O . ARG A 1 96 ? -14.396 -3.058 8.606 1.00 95.31 96 ARG A O 1
ATOM 793 N N . GLU A 1 97 ? -15.030 -5.163 9.065 1.00 95.00 97 GLU A N 1
ATOM 794 C CA . GLU A 1 97 ? -15.969 -4.820 10.136 1.00 95.00 97 GLU A CA 1
ATOM 795 C C . GLU A 1 97 ? -15.286 -3.981 11.231 1.00 95.00 97 GLU A C 1
ATOM 797 O O . GLU A 1 97 ? -14.277 -4.387 11.811 1.00 95.00 97 GLU A O 1
ATOM 802 N N . GLY A 1 98 ? -15.844 -2.795 11.506 1.00 92.25 98 GLY A N 1
ATOM 803 C CA . GLY A 1 98 ? -15.364 -1.893 12.558 1.00 92.25 98 GLY A CA 1
ATOM 804 C C . GLY A 1 98 ? -13.983 -1.281 12.303 1.00 92.25 98 GLY A C 1
ATOM 805 O O . GLY A 1 98 ? -13.319 -0.890 13.261 1.00 92.25 98 GLY A O 1
ATOM 806 N N . ARG A 1 99 ? -13.521 -1.234 11.046 1.00 93.56 99 ARG A N 1
ATOM 807 C CA . ARG A 1 99 ? -12.220 -0.660 10.673 1.00 93.56 99 ARG A CA 1
ATOM 808 C C . ARG A 1 99 ? -12.364 0.755 10.105 1.00 93.56 99 ARG A C 1
ATOM 810 O O . ARG A 1 99 ? -13.346 1.016 9.414 1.00 93.56 99 ARG A O 1
ATOM 817 N N . PRO A 1 100 ? -11.370 1.635 10.321 1.00 92.06 100 PRO A N 1
ATOM 818 C CA . PRO A 1 100 ? -11.365 2.966 9.723 1.00 92.06 100 PRO A CA 1
ATOM 819 C C . PRO A 1 100 ? -11.453 2.923 8.189 1.00 92.06 100 PRO A C 1
ATOM 821 O O . PRO A 1 100 ? -10.804 2.092 7.546 1.00 92.06 100 PRO A O 1
ATOM 824 N N . GLY A 1 101 ? -12.216 3.847 7.606 1.00 85.75 101 GLY A N 1
ATOM 825 C CA . GLY A 1 101 ? -12.349 4.025 6.157 1.00 85.75 101 GLY A CA 1
ATOM 826 C C . GLY A 1 101 ? -13.316 3.091 5.413 1.00 85.75 101 GLY A C 1
ATOM 827 O O . GLY A 1 101 ? -13.291 3.110 4.177 1.00 85.75 101 GLY A O 1
ATOM 828 N N . PHE A 1 102 ? -14.148 2.308 6.112 1.00 80.56 102 PHE A N 1
ATOM 829 C CA . PHE A 1 102 ? -15.194 1.450 5.528 1.00 80.56 102 PHE A CA 1
ATOM 830 C C . PHE A 1 102 ? -16.604 1.820 5.991 1.00 80.56 102 PHE A C 1
ATOM 832 O O . PHE A 1 102 ? -16.753 2.305 7.133 1.00 80.56 102 PHE A O 1
#

pLDDT: mean 89.69, std 6.22, range [68.31, 97.94]

Sequence (102 aa):
MFWETVTTMNRLRDNPRFYHTVTANCTTSLLLQTPADRRAKLDYRFLLNGRLESLLYERRVIVTDGLSFEDLLREASINEAARAAHDDPEFSTRIREGRPGF

Secondary structure (DSSP, 8-state):
-HHHHHHHHHHHHHS-----TTTSSHHHHHHHHS-GGGPPPP-GGGTSGGGHHHHHHHTT-S--TT--HHHHHHHT--HHHHHHTTT-TTHHHHTTTT-TT-

Foldseek 3Di:
DVVVVVVVVVCCVVPPDDADLQCDDPQNVVQVVDPPVPRDPDDCCSSVVVCVLVVCVVVVVAQQVPDDSVVLCVQLDQPVQCVVCVPPPCSVVSSCPRGTPD